Protein AF-W2TES1-F1 (afdb_monomer_lite)

pLDDT: mean 86.94, std 10.44, range [45.66, 96.31]

Foldseek 3Di:
DCPVCVPPPQEDEADDPVVVCVVAPDAFDWGWYWDDDPPPDDTWIWIWGDHPPDIDIQTWDWDDDDPAIWIDRPVPDTDRDDDDDDDDD

Radius of gyration: 13.69 Å; chains: 1; bounding box: 34×28×42 Å

Structure (mmCIF, N/CA/C/O backbone):
data_AF-W2TES1-F1
#
_entry.id   AF-W2TES1-F1
#
loop_
_atom_site.group_PDB
_atom_site.id
_atom_site.type_symbol
_atom_site.label_atom_id
_atom_site.label_alt_id
_atom_site.label_comp_id
_atom_site.label_asym_id
_atom_site.label_entity_id
_atom_site.label_seq_i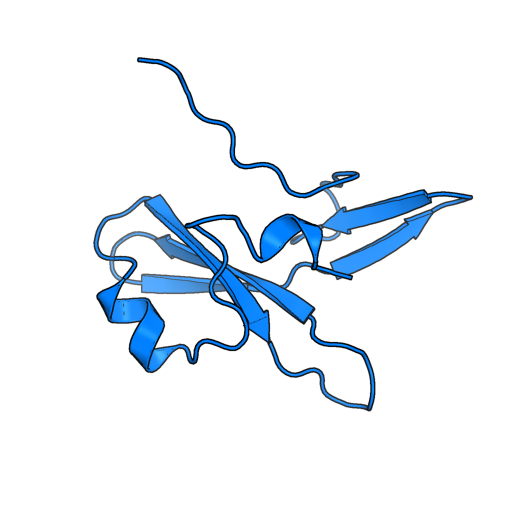d
_atom_site.pdbx_PDB_ins_code
_atom_site.Cartn_x
_atom_site.Cartn_y
_atom_site.Cartn_z
_atom_site.occupancy
_atom_site.B_iso_or_equiv
_atom_site.auth_seq_id
_atom_site.auth_comp_id
_atom_site.auth_asym_id
_atom_site.auth_atom_id
_atom_site.pdbx_PDB_model_num
ATOM 1 N N . MET A 1 1 ? 7.139 -7.182 -8.726 1.00 58.19 1 MET A N 1
ATOM 2 C CA . MET A 1 1 ? 7.810 -5.994 -8.153 1.00 58.19 1 MET A CA 1
ATOM 3 C C . MET A 1 1 ? 7.545 -5.848 -6.648 1.00 58.19 1 MET A C 1
ATOM 5 O O . MET A 1 1 ? 8.297 -5.137 -6.009 1.00 58.19 1 MET A O 1
ATOM 9 N N . PHE A 1 2 ? 6.580 -6.576 -6.066 1.00 65.81 2 PHE A N 1
ATOM 10 C CA . PHE A 1 2 ? 6.295 -6.566 -4.619 1.00 65.81 2 PHE A CA 1
ATOM 11 C C . PHE A 1 2 ? 6.627 -7.884 -3.913 1.00 65.81 2 PHE A C 1
ATOM 13 O O . PHE A 1 2 ? 6.096 -8.138 -2.845 1.00 65.81 2 PHE A O 1
ATOM 20 N N . LYS A 1 3 ? 7.494 -8.725 -4.495 1.00 70.69 3 LYS A N 1
ATOM 21 C CA . LYS A 1 3 ? 7.809 -10.045 -3.923 1.00 70.69 3 LYS A CA 1
ATOM 22 C C . LYS A 1 3 ? 8.347 -9.946 -2.497 1.00 70.69 3 LYS A C 1
ATOM 24 O O . LYS A 1 3 ? 8.033 -10.782 -1.665 1.00 70.69 3 LYS A O 1
ATOM 29 N N . ASP A 1 4 ? 9.094 -8.885 -2.214 1.00 79.75 4 ASP A N 1
ATOM 30 C CA . ASP A 1 4 ? 9.652 -8.649 -0.884 1.00 79.75 4 ASP A CA 1
ATOM 31 C C . ASP A 1 4 ? 8.570 -8.255 0.138 1.00 79.75 4 ASP A C 1
ATOM 33 O O . ASP A 1 4 ? 8.764 -8.446 1.330 1.00 79.75 4 ASP A O 1
ATOM 37 N N . LEU A 1 5 ? 7.411 -7.766 -0.323 1.00 84.12 5 LEU A N 1
ATOM 38 C CA . LEU A 1 5 ? 6.270 -7.407 0.523 1.00 84.12 5 LEU A CA 1
ATOM 39 C C . LEU A 1 5 ? 5.322 -8.579 0.772 1.00 84.12 5 LEU A C 1
ATOM 41 O O . LEU A 1 5 ? 4.529 -8.513 1.698 1.00 84.12 5 LEU A O 1
ATOM 45 N N . GLU A 1 6 ? 5.379 -9.653 -0.021 1.00 85.75 6 GLU A N 1
ATOM 46 C CA . GLU A 1 6 ? 4.466 -10.805 0.113 1.00 85.75 6 GLU A CA 1
ATOM 47 C C . GLU A 1 6 ? 4.557 -11.490 1.489 1.00 85.75 6 GLU A C 1
ATOM 49 O O . GLU A 1 6 ? 3.625 -12.184 1.885 1.00 85.75 6 GLU A O 1
ATOM 54 N N . ASN A 1 7 ? 5.648 -11.268 2.228 1.00 87.69 7 ASN A N 1
ATOM 55 C CA . ASN A 1 7 ? 5.847 -11.792 3.581 1.00 87.69 7 ASN A CA 1
ATOM 56 C C . ASN A 1 7 ? 5.479 -10.792 4.691 1.00 87.69 7 ASN A C 1
ATOM 58 O O . ASN A 1 7 ? 5.539 -11.139 5.870 1.00 87.69 7 ASN A O 1
ATOM 62 N N . GLU A 1 8 ? 5.129 -9.557 4.340 1.00 90.12 8 GLU A N 1
ATOM 63 C CA . GLU A 1 8 ? 4.804 -8.510 5.301 1.00 90.12 8 GLU A CA 1
ATOM 64 C C . GLU A 1 8 ? 3.338 -8.615 5.720 1.00 90.12 8 GLU A C 1
ATOM 66 O O . GLU A 1 8 ? 2.433 -8.585 4.888 1.00 90.12 8 GLU A O 1
ATOM 71 N N . ASN A 1 9 ? 3.075 -8.675 7.027 1.00 90.62 9 ASN A N 1
ATOM 72 C CA . ASN A 1 9 ? 1.709 -8.802 7.554 1.00 90.62 9 ASN A CA 1
ATOM 73 C C . ASN A 1 9 ? 0.815 -7.578 7.280 1.00 90.62 9 ASN A C 1
ATOM 75 O O . ASN A 1 9 ? -0.396 -7.655 7.461 1.00 90.62 9 ASN A O 1
ATOM 79 N N . TRP A 1 10 ? 1.413 -6.461 6.867 1.00 92.25 10 TRP A N 1
ATOM 80 C CA . TRP A 1 10 ? 0.743 -5.220 6.492 1.00 92.25 10 TRP A CA 1
ATOM 81 C C . TRP A 1 10 ? 0.551 -5.088 4.974 1.00 92.25 10 TRP A C 1
ATOM 83 O O . TRP A 1 10 ? 0.028 -4.068 4.523 1.00 92.25 10 TRP A O 1
ATOM 93 N N . TYR A 1 11 ? 0.938 -6.089 4.173 1.00 93.75 11 TYR A N 1
ATOM 94 C CA . TYR A 1 11 ? 0.657 -6.158 2.739 1.00 93.75 11 TYR A CA 1
ATOM 95 C C . TYR A 1 11 ? -0.345 -7.275 2.425 1.00 93.75 11 TYR A C 1
ATOM 97 O O . TYR A 1 11 ? -0.134 -8.433 2.766 1.00 93.75 11 TYR A O 1
ATOM 105 N N . HIS A 1 12 ? -1.435 -6.935 1.732 1.00 93.62 12 HIS A N 1
ATOM 106 C CA . HIS A 1 12 ? -2.56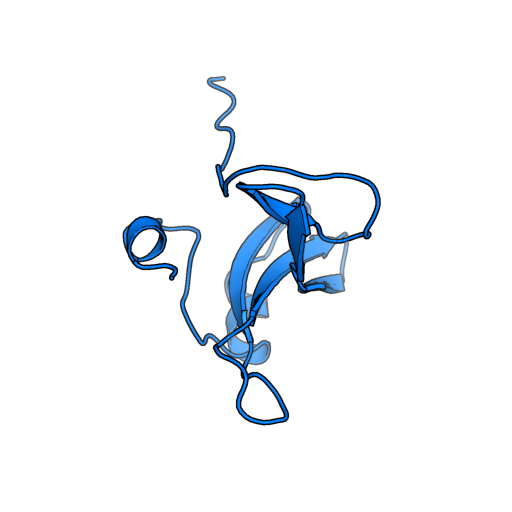9 -7.850 1.526 1.00 93.62 12 HIS A CA 1
ATOM 107 C C . HIS A 1 12 ? -2.828 -8.219 0.058 1.00 93.62 12 HIS A C 1
ATOM 109 O O . HIS A 1 12 ? -3.873 -8.780 -0.268 1.00 93.62 12 HIS A O 1
ATOM 115 N N . GLY A 1 13 ? -1.904 -7.907 -0.857 1.00 91.62 13 GLY A N 1
ATOM 116 C CA . GLY A 1 13 ? -2.118 -8.166 -2.284 1.00 91.62 13 GLY A CA 1
ATOM 117 C C . GLY A 1 13 ? -3.348 -7.425 -2.827 1.00 91.62 13 GLY A C 1
ATOM 118 O O . GLY A 1 13 ? -3.608 -6.287 -2.438 1.00 91.62 13 GLY A O 1
ATOM 119 N N . ALA A 1 14 ? -4.090 -8.044 -3.746 1.00 91.00 14 ALA A N 1
ATOM 120 C CA . ALA A 1 14 ? -5.272 -7.459 -4.390 1.00 91.00 14 ALA A CA 1
ATOM 121 C C . ALA A 1 14 ? -6.539 -7.566 -3.514 1.00 91.00 14 ALA A C 1
ATOM 123 O O . ALA A 1 14 ? -7.522 -8.195 -3.899 1.00 91.00 14 ALA A O 1
ATOM 124 N N . LEU A 1 15 ? -6.500 -6.981 -2.313 1.00 92.44 15 LEU A N 1
ATOM 125 C CA . LEU A 1 15 ? -7.638 -6.956 -1.393 1.00 92.44 15 LEU A CA 1
ATOM 126 C C . LEU A 1 15 ? -8.614 -5.812 -1.761 1.00 92.44 15 LEU A C 1
ATOM 128 O O . LEU A 1 15 ? -8.173 -4.659 -1.900 1.00 92.44 15 LEU A O 1
ATOM 132 N N . PRO A 1 16 ? -9.921 -6.090 -1.924 1.00 90.12 16 PRO A N 1
ATOM 133 C CA . PRO A 1 16 ? -10.916 -5.076 -2.252 1.00 90.12 16 PRO A CA 1
ATOM 134 C C . PRO A 1 16 ? -11.234 -4.189 -1.043 1.00 90.12 16 PRO A C 1
ATOM 136 O O . PRO A 1 16 ? -11.017 -4.561 0.112 1.00 90.12 16 PRO A O 1
ATOM 139 N N . LEU A 1 17 ? -11.731 -2.978 -1.305 1.00 86.62 17 LEU A N 1
ATOM 140 C CA . LEU A 1 17 ? -11.921 -1.968 -0.262 1.00 86.62 17 LEU A CA 1
ATOM 141 C C . LEU A 1 17 ? -12.958 -2.404 0.785 1.00 86.62 17 LEU A C 1
ATOM 143 O O . LEU A 1 17 ? -12.795 -2.078 1.960 1.00 86.62 17 LEU A O 1
ATOM 147 N N . GLU A 1 18 ? -13.984 -3.162 0.387 1.00 88.62 18 GLU A N 1
ATOM 148 C CA . GLU A 1 18 ? -15.023 -3.670 1.290 1.00 88.62 18 GLU A CA 1
ATOM 149 C C . GLU A 1 18 ? -14.466 -4.609 2.365 1.00 88.62 18 GLU A C 1
ATOM 151 O O . GLU A 1 18 ? -14.982 -4.625 3.478 1.00 88.62 18 GLU A O 1
ATOM 156 N N . ASP A 1 19 ? -13.391 -5.341 2.072 1.00 90.94 19 ASP A N 1
ATOM 157 C CA . ASP A 1 19 ? -12.750 -6.234 3.041 1.00 90.94 19 ASP A CA 1
ATOM 158 C C . ASP A 1 19 ? -11.761 -5.471 3.938 1.00 90.94 19 ASP A C 1
ATOM 160 O O . ASP A 1 19 ? -11.583 -5.795 5.115 1.00 90.94 19 ASP A O 1
ATOM 164 N N . VAL A 1 20 ? -11.154 -4.400 3.416 1.00 91.06 20 VAL A N 1
ATOM 165 C CA . VAL A 1 20 ? -10.199 -3.554 4.150 1.00 91.06 20 VAL A CA 1
ATOM 166 C C . VAL A 1 20 ? -10.855 -2.866 5.348 1.00 91.06 20 VAL A C 1
ATOM 168 O O . VAL A 1 20 ? -10.228 -2.755 6.403 1.00 91.06 20 VAL A O 1
ATOM 171 N N . VAL A 1 21 ? -12.115 -2.422 5.235 1.00 85.94 21 VAL A N 1
ATOM 172 C CA . VAL A 1 21 ? -12.786 -1.678 6.323 1.00 85.94 21 VAL A CA 1
ATOM 173 C C . VAL A 1 21 ? -12.891 -2.480 7.624 1.00 85.94 21 VAL A C 1
ATOM 175 O O . VAL A 1 21 ? -12.947 -1.870 8.693 1.00 85.94 21 VAL A O 1
ATOM 178 N N . CYS A 1 22 ? -12.889 -3.813 7.533 1.00 88.62 22 CYS A N 1
ATOM 179 C CA . CYS A 1 22 ? -12.916 -4.735 8.666 1.00 88.62 22 CYS A CA 1
ATOM 180 C C . CYS A 1 22 ? -11.530 -4.963 9.292 1.00 88.62 22 CYS A C 1
ATOM 182 O O . CYS A 1 22 ? -11.451 -5.399 10.437 1.00 88.62 22 CYS A O 1
ATOM 184 N N . LEU A 1 23 ? -10.449 -4.679 8.558 1.00 91.62 23 LEU A N 1
ATOM 185 C CA . LEU A 1 23 ? -9.064 -4.885 8.997 1.00 91.62 23 LEU A CA 1
ATOM 186 C C . LEU A 1 23 ? -8.454 -3.634 9.634 1.00 91.62 23 LEU A C 1
ATOM 188 O O . LEU A 1 23 ? -7.669 -3.749 10.568 1.00 91.62 23 LEU A O 1
ATOM 192 N N . ILE A 1 24 ? -8.825 -2.446 9.146 1.00 93.19 24 ILE A N 1
ATOM 193 C CA . ILE A 1 24 ? -8.342 -1.160 9.668 1.00 93.19 24 ILE A CA 1
ATOM 194 C C . ILE A 1 24 ? -9.452 -0.457 10.456 1.00 93.19 24 ILE A C 1
ATOM 196 O O . ILE A 1 24 ? -10.316 0.233 9.905 1.00 93.19 24 ILE A O 1
ATOM 200 N N . THR A 1 25 ? -9.470 -0.654 11.767 1.00 91.94 25 THR A N 1
ATOM 201 C CA . THR A 1 25 ? -10.620 -0.318 12.621 1.00 91.94 25 THR A CA 1
ATOM 202 C C . THR A 1 25 ? -10.409 0.955 13.429 1.00 91.94 25 THR A C 1
ATOM 204 O O . THR A 1 25 ? -11.356 1.724 13.605 1.00 91.94 25 THR A O 1
ATOM 207 N N . ILE A 1 26 ? -9.180 1.225 13.867 1.00 93.50 26 ILE A N 1
ATOM 208 C CA . ILE A 1 26 ? -8.849 2.388 14.692 1.00 93.50 26 ILE A CA 1
ATOM 209 C C . ILE A 1 26 ? -8.088 3.443 13.891 1.00 93.50 26 ILE A C 1
ATOM 211 O O . ILE A 1 26 ? -7.411 3.152 12.907 1.00 93.50 26 ILE A O 1
ATOM 215 N N . ARG A 1 27 ? -8.210 4.711 14.300 1.00 95.00 27 ARG A N 1
ATOM 216 C CA . ARG A 1 27 ? -7.471 5.820 13.680 1.00 95.00 27 ARG A CA 1
ATOM 217 C C . ARG A 1 27 ? -5.973 5.507 13.683 1.00 95.00 27 ARG A C 1
ATOM 219 O O . ARG A 1 27 ? -5.398 5.292 14.743 1.00 95.00 27 ARG A O 1
ATOM 226 N N . GLY A 1 28 ? -5.353 5.590 12.509 1.00 92.56 28 GLY A N 1
ATOM 227 C CA . GLY A 1 28 ? -3.935 5.288 12.321 1.00 92.56 28 GLY A CA 1
ATOM 228 C C . GLY A 1 28 ? -3.662 3.871 11.822 1.00 92.56 28 GLY A C 1
ATOM 229 O O . GLY A 1 28 ? -2.566 3.645 11.317 1.00 92.56 28 GLY A O 1
ATOM 230 N N . ASP A 1 29 ? -4.641 2.960 11.870 1.00 94.81 29 ASP A N 1
ATOM 231 C CA . ASP A 1 29 ? -4.520 1.665 11.204 1.00 94.81 29 ASP A CA 1
ATOM 232 C C . ASP A 1 29 ? -4.312 1.864 9.707 1.00 94.81 29 ASP A C 1
ATOM 234 O O . ASP A 1 29 ? -4.946 2.715 9.066 1.00 94.81 29 ASP A O 1
ATOM 238 N N . PHE A 1 30 ? -3.434 1.047 9.142 1.00 95.50 30 PHE A N 1
ATOM 239 C CA . PHE A 1 30 ? -3.135 1.076 7.726 1.00 95.50 30 PHE A CA 1
ATOM 240 C C . PHE A 1 30 ? -2.766 -0.306 7.211 1.00 95.50 30 PHE A C 1
ATOM 242 O O . PHE A 1 30 ? -2.333 -1.179 7.962 1.00 95.50 30 PHE A O 1
ATOM 249 N N . LEU A 1 31 ? -2.882 -0.459 5.899 1.00 95.38 31 LEU A N 1
ATOM 250 C CA . LEU A 1 31 ? -2.300 -1.566 5.161 1.00 95.38 31 LEU A CA 1
ATOM 251 C C . LEU A 1 31 ? -1.890 -1.112 3.763 1.00 95.38 31 LEU A C 1
ATOM 253 O O . LEU A 1 31 ? -2.310 -0.058 3.277 1.00 95.38 31 LEU A O 1
ATOM 257 N N . LEU A 1 32 ? -1.069 -1.923 3.111 1.00 94.75 32 LEU A N 1
ATOM 258 C CA . LEU A 1 32 ? -0.732 -1.782 1.709 1.00 94.75 32 LEU A CA 1
ATOM 259 C C . LEU A 1 32 ? -1.489 -2.838 0.896 1.00 94.75 32 LEU A C 1
ATOM 261 O O . LEU A 1 32 ? -1.496 -4.023 1.232 1.00 94.75 32 LEU A O 1
ATOM 265 N N . ARG A 1 33 ? -2.096 -2.416 -0.211 1.00 93.88 33 ARG A N 1
ATOM 266 C CA . ARG A 1 33 ? -2.778 -3.306 -1.159 1.00 93.88 33 ARG A CA 1
ATOM 267 C C . ARG A 1 33 ? -2.407 -2.969 -2.594 1.00 93.88 33 ARG A C 1
ATOM 269 O O . ARG A 1 33 ? -1.954 -1.867 -2.891 1.00 93.88 33 ARG A O 1
ATOM 276 N N . ALA A 1 34 ? -2.566 -3.932 -3.485 1.00 92.19 34 ALA A N 1
ATOM 277 C CA . ALA A 1 34 ? -2.417 -3.744 -4.916 1.00 92.19 34 ALA A CA 1
ATOM 278 C C . ALA A 1 34 ? -3.758 -3.306 -5.513 1.00 92.19 34 ALA A C 1
ATOM 280 O O . ALA A 1 34 ? -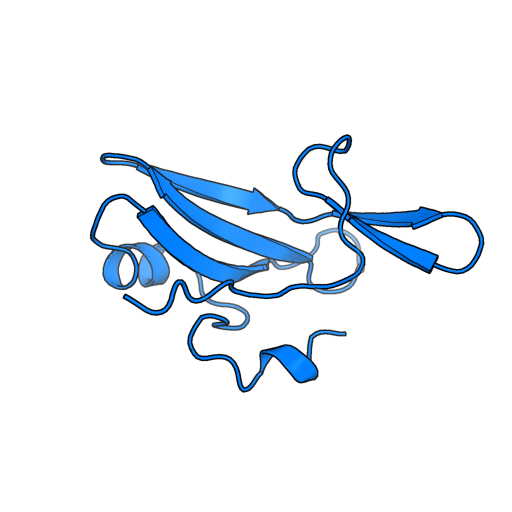4.760 -4.003 -5.381 1.00 92.19 34 ALA A O 1
ATOM 281 N N . LEU A 1 35 ? -3.760 -2.160 -6.184 1.00 89.62 35 LEU A N 1
ATOM 282 C CA . LEU A 1 35 ? -4.829 -1.753 -7.080 1.00 89.62 35 LEU A CA 1
ATOM 283 C C . LEU A 1 35 ? -4.601 -2.385 -8.446 1.00 89.62 35 LEU A C 1
ATOM 285 O O . LEU A 1 35 ? -3.463 -2.443 -8.934 1.00 89.62 35 LEU A O 1
ATOM 289 N N . GLU A 1 36 ? -5.691 -2.810 -9.074 1.00 83.00 36 GLU A N 1
ATOM 290 C CA . GLU A 1 36 ? -5.670 -3.088 -10.501 1.00 83.00 36 GLU A CA 1
ATOM 291 C C . GLU A 1 36 ? -5.281 -1.814 -11.248 1.00 83.00 36 GLU A C 1
ATOM 293 O O . GLU A 1 36 ? -5.692 -0.703 -10.908 1.00 83.00 36 GLU A O 1
ATOM 298 N N . SER A 1 37 ? -4.417 -1.968 -12.238 1.00 72.38 37 SER A N 1
ATOM 299 C CA . SER A 1 37 ? -4.022 -0.866 -13.096 1.00 72.38 37 SER A CA 1
ATOM 300 C C . SER A 1 37 ? -4.904 -0.825 -14.328 1.00 72.38 37 SER A C 1
ATOM 302 O O . SER A 1 37 ? -5.039 -1.826 -15.033 1.00 72.38 37 SER A O 1
ATOM 304 N N . GLU A 1 38 ? -5.391 0.362 -14.646 1.00 67.94 38 GLU A N 1
ATOM 305 C CA . GLU A 1 38 ? -5.954 0.650 -15.957 1.00 67.94 38 GLU A CA 1
ATOM 306 C C . GLU A 1 38 ? -4.819 0.679 -17.010 1.00 67.94 38 GLU A C 1
ATOM 308 O O . GLU A 1 38 ? -3.654 0.964 -16.703 1.00 67.94 38 GLU A O 1
ATOM 313 N N . ASP A 1 39 ? -5.141 0.326 -18.256 1.00 69.81 39 ASP A N 1
ATOM 314 C CA . ASP A 1 39 ? -4.270 0.473 -19.436 1.00 69.81 39 ASP A CA 1
ATOM 315 C C . ASP A 1 39 ? -2.976 -0.367 -19.480 1.00 69.81 39 ASP A C 1
ATOM 317 O O . ASP A 1 39 ? -1.941 0.067 -19.993 1.00 69.81 39 ASP A O 1
ATOM 321 N N . GLY A 1 40 ? -3.016 -1.604 -18.973 1.00 66.69 40 GLY A N 1
ATOM 322 C CA . GLY A 1 40 ? -1.944 -2.590 -19.193 1.00 66.69 40 GLY A CA 1
ATOM 323 C C . GLY A 1 40 ? -0.636 -2.298 -18.450 1.00 66.69 40 GLY A C 1
ATOM 324 O O . GLY A 1 40 ? 0.398 -2.908 -18.735 1.00 66.69 40 GLY A O 1
ATOM 325 N N . ARG A 1 41 ? -0.664 -1.373 -17.484 1.00 70.44 41 ARG A N 1
ATOM 326 C CA . ARG A 1 41 ? 0.415 -1.232 -16.501 1.00 70.44 41 ARG A CA 1
ATOM 327 C C . ARG A 1 41 ? 0.382 -2.432 -15.537 1.00 70.44 41 ARG A C 1
ATOM 329 O O . ARG A 1 41 ? -0.486 -3.290 -15.615 1.00 70.44 41 ARG A O 1
ATOM 336 N N . GLY A 1 42 ? 1.410 -2.578 -14.705 1.00 78.50 42 GLY A N 1
ATOM 337 C CA . GLY A 1 42 ? 1.383 -3.565 -13.620 1.00 78.50 42 GLY A CA 1
ATOM 338 C C . GLY A 1 42 ? 0.571 -3.044 -12.427 1.00 78.50 42 GLY A C 1
ATOM 339 O O . GLY A 1 42 ? 0.343 -1.835 -12.355 1.00 78.50 42 GLY A O 1
ATOM 340 N N . PRO A 1 43 ? 0.208 -3.911 -11.462 1.00 85.81 43 PRO A N 1
ATOM 341 C CA . PRO A 1 43 ? -0.545 -3.511 -10.273 1.00 85.81 43 PRO A CA 1
ATOM 342 C C . PRO A 1 43 ? 0.122 -2.340 -9.542 1.00 85.81 43 PRO A C 1
ATOM 344 O O . PRO A 1 43 ? 1.348 -2.318 -9.374 1.00 85.81 43 PRO A O 1
ATOM 347 N N . MET A 1 44 ? -0.687 -1.374 -9.101 1.00 89.50 44 MET A N 1
ATOM 348 C CA . MET A 1 44 ? -0.217 -0.170 -8.414 1.00 89.50 44 MET A CA 1
ATOM 349 C C . MET A 1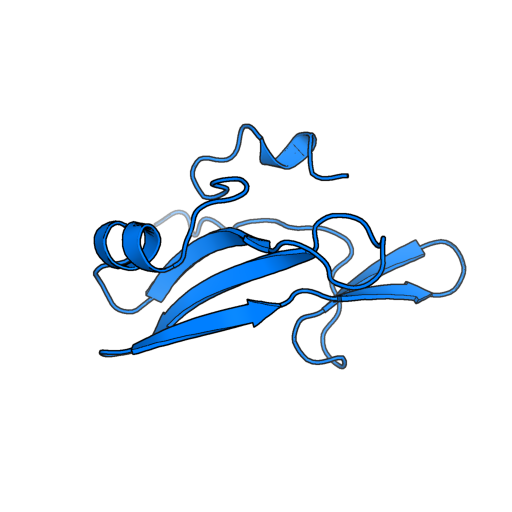 44 ? -0.367 -0.338 -6.897 1.00 89.50 44 MET A C 1
ATOM 351 O O . MET A 1 44 ? -1.465 -0.625 -6.428 1.00 89.50 44 MET A O 1
ATOM 355 N N . PRO A 1 45 ? 0.695 -0.155 -6.100 1.00 91.62 45 PRO A N 1
ATOM 356 C CA . PRO A 1 45 ? 0.590 -0.227 -4.652 1.00 91.62 45 PRO A CA 1
ATOM 357 C C . PRO A 1 45 ? -0.207 0.976 -4.141 1.00 91.62 45 PRO A C 1
ATOM 359 O O . PRO A 1 45 ? -0.051 2.093 -4.632 1.00 91.62 45 PRO A O 1
ATOM 362 N N . CYS A 1 46 ? -1.054 0.756 -3.147 1.00 94.06 46 CYS A N 1
ATOM 363 C CA . CYS A 1 46 ? -1.875 1.779 -2.524 1.00 94.06 46 CYS A CA 1
ATOM 364 C C . CYS A 1 46 ? -1.830 1.615 -1.012 1.00 94.06 46 CYS A C 1
ATOM 366 O O . CYS A 1 46 ? -2.053 0.522 -0.488 1.00 94.06 46 CYS A O 1
ATOM 368 N N . LEU A 1 47 ? -1.505 2.711 -0.333 1.00 95.06 47 LEU A N 1
ATOM 369 C CA . LEU A 1 47 ? -1.597 2.809 1.111 1.00 95.06 47 LEU A CA 1
ATOM 370 C C . LEU A 1 47 ? -3.043 3.144 1.469 1.00 95.06 47 LEU A C 1
ATOM 372 O O . LEU A 1 47 ? -3.539 4.210 1.107 1.00 95.06 47 LEU A O 1
ATOM 376 N N . THR A 1 48 ? -3.697 2.257 2.206 1.00 96.31 48 THR A N 1
ATOM 377 C CA . THR A 1 48 ? -5.054 2.475 2.700 1.00 96.31 48 THR A CA 1
ATOM 378 C C . THR A 1 48 ? -5.001 2.724 4.201 1.00 96.31 48 THR A C 1
ATOM 380 O O . THR A 1 48 ? -4.445 1.914 4.940 1.00 96.31 48 THR A O 1
ATOM 383 N N . VAL A 1 49 ? -5.549 3.855 4.655 1.00 96.00 49 VAL A N 1
ATOM 384 C CA . VAL A 1 49 ? -5.421 4.339 6.042 1.00 96.00 49 VAL A CA 1
ATOM 385 C C . VAL A 1 49 ? -6.785 4.675 6.633 1.00 96.00 49 VAL A C 1
ATOM 387 O O . VAL A 1 49 ? -7.624 5.299 5.975 1.00 96.00 49 VAL A O 1
ATOM 390 N N . ARG A 1 50 ? -6.982 4.336 7.910 1.00 95.75 50 ARG A N 1
ATOM 391 C CA . ARG A 1 50 ? -8.098 4.822 8.723 1.00 95.75 50 ARG A CA 1
ATOM 392 C C . ARG A 1 50 ? -7.776 6.215 9.260 1.00 95.75 50 ARG A C 1
ATOM 394 O O . ARG A 1 50 ? -6.971 6.387 10.177 1.00 95.75 50 ARG A O 1
ATOM 401 N N . VAL A 1 51 ? -8.442 7.222 8.707 1.00 93.19 51 VAL A N 1
ATOM 402 C CA . VAL A 1 51 ? -8.365 8.614 9.158 1.00 93.19 51 VAL A CA 1
ATOM 403 C C . VAL A 1 51 ? -9.703 8.987 9.779 1.00 93.19 51 VAL A C 1
ATOM 405 O O . VAL A 1 51 ? -10.688 9.191 9.071 1.00 93.19 51 VAL A O 1
ATOM 408 N N . GLU A 1 52 ? -9.731 9.074 11.110 1.00 88.06 52 GLU A N 1
ATOM 409 C CA . GLU A 1 52 ? -10.967 9.280 11.879 1.00 88.06 52 GLU A CA 1
ATOM 410 C C . GLU A 1 52 ? -12.009 8.209 11.517 1.00 88.06 52 GLU A C 1
ATOM 412 O O . GLU A 1 52 ? -11.711 7.020 11.613 1.00 88.06 52 GLU A O 1
ATOM 417 N N . ASN A 1 53 ? -13.197 8.607 11.057 1.00 87.94 53 ASN A N 1
ATOM 418 C CA . ASN A 1 53 ? -14.265 7.688 10.655 1.00 87.94 53 ASN A CA 1
ATOM 419 C C . ASN A 1 53 ? -14.201 7.293 9.169 1.00 87.94 53 ASN A C 1
ATOM 421 O O . ASN A 1 53 ? -15.091 6.602 8.676 1.00 87.94 53 ASN A O 1
ATOM 425 N N . HIS A 1 54 ? -13.155 7.698 8.445 1.00 92.62 54 HIS A N 1
ATOM 426 C CA . HIS A 1 54 ? -13.018 7.466 7.009 1.00 92.62 54 HIS A CA 1
ATOM 427 C C . HIS A 1 54 ? -11.877 6.503 6.690 1.00 92.62 54 HIS A C 1
ATOM 429 O O . HIS A 1 54 ? -10.816 6.549 7.310 1.00 92.62 54 HIS A O 1
ATOM 435 N N . VAL A 1 55 ? -12.079 5.668 5.672 1.00 94.31 55 VAL A N 1
ATOM 436 C CA . VAL A 1 55 ? -10.983 4.978 4.985 1.00 94.31 55 VAL A CA 1
ATOM 437 C C . VAL A 1 55 ? -10.554 5.832 3.803 1.00 94.31 55 VAL A C 1
ATOM 439 O O . VAL A 1 55 ? -11.402 6.320 3.057 1.00 94.31 55 VAL A O 1
ATOM 442 N N . LYS A 1 56 ? -9.247 6.038 3.652 1.00 94.31 56 LYS A N 1
ATOM 443 C CA . LYS A 1 56 ? -8.673 6.784 2.533 1.00 94.31 56 LYS A CA 1
ATOM 444 C C . LYS A 1 56 ? -7.595 5.970 1.843 1.00 94.31 56 LYS A C 1
ATOM 446 O O . LYS A 1 56 ? -6.752 5.376 2.510 1.00 94.31 56 LYS A O 1
ATOM 451 N N . ASP A 1 57 ? -7.617 6.024 0.521 1.00 94.31 57 ASP A N 1
ATOM 452 C CA . ASP A 1 57 ? -6.606 5.442 -0.347 1.00 94.31 57 ASP A CA 1
ATOM 453 C C . ASP A 1 57 ? -5.605 6.505 -0.796 1.00 94.31 57 ASP A C 1
ATOM 455 O O . ASP A 1 57 ? -5.976 7.605 -1.209 1.00 94.31 57 ASP A O 1
ATOM 459 N N . PHE A 1 58 ? -4.331 6.136 -0.758 1.00 94.50 58 PHE A N 1
ATOM 460 C CA . PHE A 1 58 ? -3.212 6.920 -1.257 1.00 94.50 58 PHE A CA 1
ATOM 461 C C . PHE A 1 58 ? -2.409 6.043 -2.224 1.00 94.50 58 PHE A C 1
ATOM 463 O O . PHE A 1 58 ? -1.544 5.270 -1.796 1.00 94.50 58 PHE A O 1
ATOM 470 N N . PRO A 1 59 ? -2.723 6.087 -3.5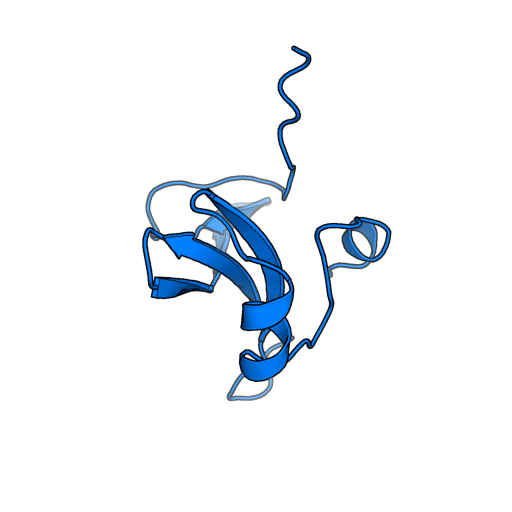32 1.00 93.56 59 PRO A N 1
ATOM 471 C CA . PRO A 1 59 ? -1.934 5.410 -4.552 1.00 93.56 59 PRO A CA 1
ATOM 472 C C . PRO A 1 59 ? -0.466 5.826 -4.485 1.00 93.56 59 PRO A C 1
ATOM 474 O O . PRO A 1 59 ? -0.150 7.010 -4.373 1.00 93.56 59 PRO A O 1
ATOM 477 N N . ILE A 1 60 ? 0.436 4.854 -4.563 1.00 93.12 60 ILE A N 1
ATOM 478 C CA . ILE A 1 60 ? 1.869 5.111 -4.553 1.00 93.12 60 ILE A CA 1
ATOM 479 C C . ILE A 1 60 ? 2.401 5.016 -5.978 1.00 93.12 60 ILE A C 1
ATOM 481 O O . ILE A 1 60 ? 2.456 3.952 -6.601 1.00 93.12 60 ILE A O 1
ATOM 485 N N . HIS A 1 61 ? 2.841 6.159 -6.481 1.00 91.56 61 HIS A N 1
ATOM 486 C CA . HIS A 1 61 ? 3.421 6.304 -7.799 1.00 91.56 61 HIS A CA 1
ATOM 487 C C . HIS A 1 61 ? 4.907 5.968 -7.789 1.00 91.56 61 HIS A C 1
ATOM 489 O O . HIS A 1 61 ? 5.646 6.312 -6.866 1.00 91.56 61 HIS A O 1
ATOM 495 N N . LYS A 1 62 ? 5.353 5.337 -8.875 1.00 89.38 62 LYS A N 1
ATOM 496 C CA . LYS A 1 62 ? 6.758 5.060 -9.159 1.00 89.38 62 LYS A CA 1
ATOM 497 C C . LYS A 1 62 ? 7.295 6.112 -10.126 1.00 89.38 62 LYS A C 1
ATOM 499 O O . LYS A 1 62 ? 6.775 6.258 -11.229 1.00 89.38 62 LYS A O 1
ATOM 504 N N . ILE A 1 63 ? 8.357 6.803 -9.735 1.00 90.50 63 ILE A N 1
ATOM 505 C CA . ILE A 1 63 ? 9.056 7.804 -10.542 1.00 90.50 63 ILE A CA 1
ATOM 506 C C . ILE A 1 63 ? 10.447 7.270 -10.875 1.00 90.50 63 ILE A C 1
ATOM 508 O O . ILE A 1 63 ? 11.147 6.748 -10.007 1.00 90.50 63 ILE A O 1
ATOM 512 N N . GLN A 1 64 ? 10.860 7.405 -12.133 1.00 89.44 64 GLN A N 1
ATOM 513 C CA . GLN A 1 64 ? 12.240 7.158 -12.537 1.00 89.44 64 GLN A CA 1
ATOM 514 C C . GLN A 1 64 ? 13.033 8.462 -12.435 1.00 89.44 64 GLN A C 1
ATOM 516 O O . GLN A 1 64 ? 12.671 9.456 -13.061 1.00 89.44 64 GLN A O 1
ATOM 521 N N . GLN A 1 65 ? 14.111 8.461 -11.652 1.00 87.62 65 GLN A N 1
ATOM 522 C CA . GLN A 1 65 ? 15.010 9.605 -11.527 1.00 87.62 65 GLN A CA 1
ATOM 523 C C . GLN A 1 65 ? 16.456 9.135 -11.674 1.00 87.62 65 GLN A C 1
ATOM 525 O O . GLN A 1 65 ? 16.954 8.353 -10.864 1.00 87.62 65 GLN A O 1
ATOM 530 N N . ALA A 1 66 ? 17.127 9.618 -12.723 1.00 86.75 66 ALA A N 1
ATOM 531 C CA . ALA A 1 66 ? 18.448 9.145 -13.133 1.00 86.75 66 ALA A CA 1
ATOM 532 C C . ALA A 1 66 ? 18.487 7.605 -13.239 1.00 86.75 66 ALA A C 1
ATOM 534 O O . ALA A 1 66 ? 17.816 7.034 -14.097 1.00 86.75 66 ALA A O 1
ATOM 535 N N . ASN A 1 67 ? 19.224 6.945 -12.343 1.00 87.44 67 ASN A N 1
ATOM 536 C CA . ASN A 1 67 ? 19.421 5.493 -12.329 1.00 87.44 67 ASN A CA 1
ATOM 537 C C . ASN A 1 67 ? 18.657 4.788 -11.196 1.00 87.44 67 ASN A C 1
ATOM 539 O O . ASN A 1 67 ? 18.930 3.625 -10.908 1.00 87.44 67 ASN A O 1
ATOM 543 N N . ALA A 1 68 ? 17.726 5.478 -10.534 1.00 88.31 68 ALA A N 1
ATOM 544 C CA . ALA A 1 68 ? 16.950 4.936 -9.427 1.00 88.31 68 ALA A CA 1
ATOM 545 C C . ALA A 1 68 ? 15.444 5.044 -9.681 1.00 88.31 68 ALA A C 1
ATOM 547 O O . ALA A 1 68 ? 14.959 5.921 -10.404 1.00 88.31 68 ALA A O 1
ATOM 548 N N . TYR A 1 69 ? 14.703 4.145 -9.040 1.00 89.56 69 TYR A N 1
ATOM 549 C CA . TYR A 1 69 ? 13.262 4.268 -8.899 1.00 89.56 69 TYR A CA 1
ATOM 550 C C . TYR A 1 69 ? 12.937 4.792 -7.510 1.00 89.56 69 TYR A C 1
ATOM 552 O O . TYR A 1 69 ? 13.473 4.304 -6.519 1.00 89.56 69 TYR A O 1
ATOM 560 N N . LEU A 1 70 ? 12.054 5.780 -7.464 1.00 92.69 70 LEU A N 1
ATOM 561 C CA . LEU A 1 70 ? 11.554 6.381 -6.240 1.00 92.69 70 LEU A CA 1
ATOM 562 C C . LEU A 1 70 ? 10.040 6.223 -6.176 1.00 92.69 70 LEU A C 1
ATOM 564 O O . LEU A 1 70 ? 9.365 6.173 -7.205 1.00 92.69 70 LEU A O 1
ATOM 568 N N . PHE A 1 71 ? 9.514 6.173 -4.962 1.00 92.25 71 PHE A N 1
ATOM 569 C CA . PHE A 1 71 ? 8.099 6.003 -4.674 1.00 92.25 71 PHE A CA 1
ATOM 570 C C . PHE A 1 71 ? 7.553 7.233 -3.960 1.00 92.25 71 PHE A C 1
ATOM 572 O O . PHE A 1 71 ? 8.246 7.826 -3.133 1.00 92.25 71 PHE A O 1
ATOM 579 N N . THR A 1 72 ? 6.327 7.630 -4.290 1.00 94.06 72 THR A N 1
ATOM 580 C CA . THR A 1 72 ? 5.687 8.824 -3.726 1.00 94.06 72 THR A CA 1
ATOM 581 C C . THR A 1 72 ? 4.166 8.714 -3.742 1.00 94.06 72 THR A C 1
ATOM 583 O O . THR A 1 72 ? 3.604 8.107 -4.651 1.00 94.06 72 THR A O 1
ATOM 586 N N . ILE A 1 73 ? 3.507 9.331 -2.763 1.00 93.88 73 ILE A N 1
ATOM 587 C CA . ILE A 1 73 ? 2.041 9.478 -2.714 1.00 93.88 73 ILE A CA 1
ATOM 588 C C . ILE A 1 73 ? 1.564 10.874 -3.133 1.00 93.88 73 ILE A C 1
ATOM 590 O O . ILE A 1 73 ? 0.383 11.068 -3.391 1.00 93.88 73 ILE A O 1
ATOM 594 N N . ASP A 1 74 ? 2.467 11.854 -3.178 1.00 93.00 74 ASP A N 1
ATOM 595 C CA . ASP A 1 74 ? 2.140 13.274 -3.362 1.00 93.00 74 ASP A CA 1
ATOM 596 C C . ASP A 1 74 ? 2.952 13.945 -4.485 1.00 93.00 74 ASP A C 1
ATOM 598 O O . ASP A 1 74 ? 2.754 15.119 -4.787 1.00 93.00 74 ASP A O 1
ATOM 602 N N . GLY A 1 75 ? 3.895 13.226 -5.103 1.00 90.81 75 GLY A N 1
ATOM 603 C CA . GLY A 1 75 ? 4.824 13.758 -6.104 1.00 90.81 75 GLY A CA 1
ATOM 604 C C . GLY A 1 75 ? 6.003 14.547 -5.518 1.00 90.81 75 GLY A C 1
ATOM 605 O O . GLY A 1 75 ? 7.005 14.773 -6.210 1.00 90.81 75 GLY A O 1
ATOM 606 N N . VAL A 1 76 ? 5.940 14.928 -4.243 1.00 93.00 76 VAL A N 1
ATOM 607 C CA . VAL A 1 76 ? 6.914 15.789 -3.564 1.00 93.00 76 VAL A CA 1
ATOM 608 C C . VAL A 1 76 ? 7.872 14.936 -2.742 1.00 93.00 76 VAL A C 1
ATOM 610 O O . VAL A 1 76 ? 9.062 14.875 -3.073 1.00 93.00 76 VAL A O 1
ATOM 613 N N . ASN A 1 77 ? 7.356 14.221 -1.743 1.00 92.56 77 ASN A N 1
ATOM 614 C CA . ASN A 1 77 ? 8.120 13.369 -0.840 1.00 92.56 77 ASN A CA 1
ATOM 615 C C . ASN A 1 77 ? 8.395 12.015 -1.496 1.00 92.56 77 ASN A C 1
ATOM 617 O O . ASN A 1 77 ? 7.490 11.379 -2.037 1.00 92.56 77 ASN A O 1
ATOM 621 N N . LYS A 1 78 ? 9.659 11.585 -1.484 1.00 93.31 78 LYS A N 1
ATOM 622 C CA . LYS A 1 78 ? 10.128 10.415 -2.237 1.00 93.31 78 LYS A CA 1
ATOM 623 C C . LYS A 1 78 ? 10.911 9.472 -1.336 1.00 93.31 78 LYS A C 1
ATOM 625 O O . LYS A 1 78 ? 11.764 9.924 -0.579 1.00 93.31 78 LYS A O 1
ATOM 630 N N . ALA A 1 79 ? 10.661 8.176 -1.477 1.00 91.56 79 ALA A N 1
ATOM 631 C CA . ALA A 1 79 ? 11.391 7.121 -0.783 1.00 91.56 79 ALA A CA 1
ATOM 632 C C . ALA A 1 79 ? 11.931 6.081 -1.783 1.00 91.56 79 ALA A C 1
ATOM 634 O O . ALA A 1 79 ? 11.295 5.841 -2.811 1.00 91.56 79 ALA A O 1
ATOM 635 N N . PRO A 1 80 ? 13.091 5.456 -1.519 1.00 91.00 80 PRO A N 1
ATOM 636 C CA . PRO A 1 80 ? 13.652 4.423 -2.393 1.00 91.00 80 PRO A CA 1
ATOM 637 C C . PRO A 1 80 ? 12.985 3.049 -2.217 1.00 91.00 80 PRO A C 1
ATOM 639 O O . PRO A 1 80 ? 13.146 2.178 -3.070 1.00 91.00 80 PRO A O 1
ATOM 642 N N . SER A 1 81 ? 12.249 2.841 -1.124 1.00 88.19 81 SER A N 1
ATOM 643 C CA . SER A 1 81 ? 11.671 1.553 -0.735 1.00 88.19 81 SER A CA 1
ATOM 644 C C . SER A 1 81 ? 10.473 1.732 0.203 1.00 88.19 81 SER A C 1
ATOM 646 O O . SER A 1 81 ? 10.210 2.829 0.700 1.00 88.19 81 SER A O 1
ATOM 648 N N . PHE A 1 82 ? 9.747 0.637 0.437 1.00 86.06 82 PHE A N 1
ATOM 649 C CA . PHE A 1 82 ? 8.651 0.553 1.399 1.00 86.06 82 PHE A CA 1
ATOM 650 C C . PHE A 1 82 ? 9.167 -0.064 2.695 1.00 86.06 82 PHE A C 1
ATOM 652 O O . PHE A 1 82 ? 9.629 -1.201 2.681 1.00 86.06 82 PHE A O 1
ATOM 659 N N . HIS A 1 83 ? 9.062 0.663 3.803 1.00 83.25 83 HIS A N 1
ATOM 660 C CA . HIS A 1 83 ? 9.367 0.139 5.129 1.00 83.25 83 HIS A CA 1
ATOM 661 C C . HIS A 1 83 ? 8.324 0.631 6.120 1.00 83.25 83 HIS A C 1
ATOM 663 O O . HIS A 1 83 ? 8.002 1.821 6.154 1.00 83.25 83 HIS A O 1
ATOM 669 N N . LYS A 1 84 ? 7.822 -0.285 6.946 1.00 80.62 84 LYS A N 1
ATOM 670 C CA . LYS A 1 84 ? 7.113 0.081 8.162 1.00 80.62 84 LYS A CA 1
ATOM 671 C C . LYS A 1 84 ? 8.154 0.386 9.234 1.00 80.62 84 LYS A C 1
ATOM 673 O O . LYS A 1 84 ? 9.002 -0.450 9.528 1.00 80.62 84 LYS A O 1
ATOM 678 N N . TYR A 1 85 ? 8.098 1.587 9.799 1.00 76.94 85 TYR A N 1
ATOM 679 C CA . TYR A 1 85 ? 8.879 1.905 10.987 1.00 76.94 85 TYR A CA 1
ATOM 680 C C . TYR A 1 85 ? 8.136 1.369 12.205 1.00 76.94 85 TYR A C 1
ATOM 682 O O . TYR A 1 85 ? 7.010 1.784 12.479 1.00 76.94 85 TYR A O 1
ATOM 690 N N . GLU A 1 86 ? 8.756 0.439 12.919 1.00 69.81 86 GLU A N 1
ATOM 691 C CA . GLU A 1 86 ? 8.299 0.030 14.240 1.00 69.81 86 GLU A CA 1
ATOM 692 C C . GLU A 1 86 ? 9.012 0.912 15.263 1.00 69.81 86 GLU A C 1
ATOM 694 O O . GLU A 1 86 ? 10.239 0.892 15.379 1.00 69.81 86 GLU A O 1
ATOM 699 N N . ASN A 1 87 ? 8.250 1.748 15.966 1.00 57.12 87 ASN A N 1
ATOM 700 C CA . ASN A 1 87 ? 8.774 2.399 17.156 1.00 57.12 87 ASN A CA 1
ATOM 701 C C . ASN A 1 87 ? 8.802 1.327 18.246 1.00 57.12 87 ASN A C 1
ATOM 703 O O . ASN A 1 87 ? 7.745 0.858 18.660 1.00 57.12 87 ASN A O 1
ATOM 707 N N . ASN A 1 88 ? 9.998 0.917 18.665 1.00 49.47 88 ASN A N 1
ATOM 708 C CA . ASN A 1 88 ? 10.155 0.114 19.872 1.00 49.47 88 ASN A CA 1
ATOM 709 C C . ASN A 1 88 ? 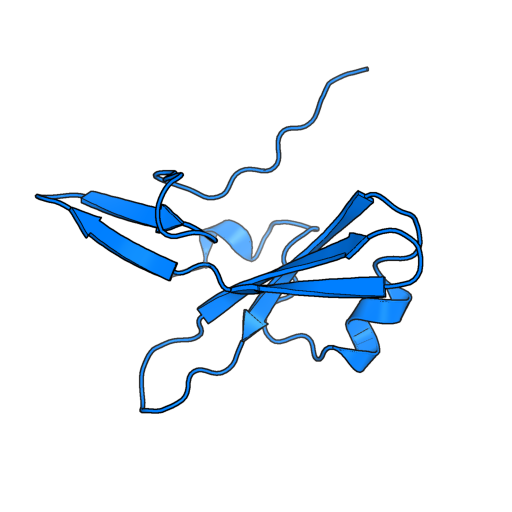9.752 0.999 21.062 1.00 49.47 88 ASN A C 1
ATOM 711 O O . ASN A 1 88 ? 10.515 1.894 21.432 1.00 49.47 88 ASN A O 1
ATOM 715 N N . GLU A 1 89 ? 8.543 0.800 21.588 1.00 45.66 89 GLU A N 1
ATOM 716 C CA . GLU A 1 89 ? 8.162 1.265 22.930 1.00 45.66 89 GLU A CA 1
ATOM 717 C C . GLU A 1 89 ? 8.850 0.426 24.014 1.00 45.66 89 GLU A C 1
ATOM 719 O O . GLU A 1 89 ? 8.970 -0.810 23.832 1.00 45.66 89 GLU A O 1
#

InterPro domains:
  IPR000980 SH2 domain [PF00017] (10-72)
  IPR000980 SH2 domain [PS50001] (10-89)
  IPR036860 SH2 domain superfamily [G3DSA:3.30.505.10] (1-87)
  IPR036860 SH2 domain superfamily [SSF55550] (3-71)

Organism: Necator americanus (NCBI:txid51031)

Secondary structure (DSSP, 8-state):
--GGGTT-TTB-SS--HHHHHHH--STT-EEEEEEPPGGGPPPEEEEEEEETTEEEEEE-EEEEETTEEEEESSSSS-BSS--------

Sequence (89 aa):
MFKDLENENWYHGALPLEDVVCLITIRGDFLLRALESEDGRGPMPCLTVRVENHVKDFPIHKIQQANAYLFTIDGVNKAPSFHKYENNE